Protein AF-A0A061P5L1-F1 (afdb_monomer_lite)

Second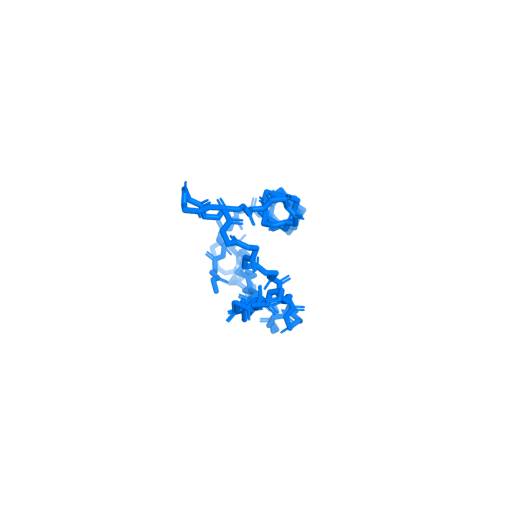ary structure (DSSP, 8-state):
-EEEEESHHHHHHHHHHHHHHHTT-B-TTS-EEEEEEEEEEEEEEETTTTEEEEEEEEEEEEE--

Radius of gyration: 14.35 Å; chains: 1; bounding box: 29×18×44 Å

Foldseek 3Di:
DKDKDLDPVVRVVVVVVVVVVQCPDADPVRWDFRWDWPDWDPWDQDPVVSMIMIDTDIDTDTDDD

Sequence (65 aa):
MTVFSKGYGVATEQLNKINEALNGYREPNGQIKAVFVSGIAPDMHDQDTGIYQKSIDLTFYTRSE

pLDDT: mean 72.47, std 7.44, range [56.59, 82.94]

Structure (mmCIF, N/CA/C/O backbone):
data_AF-A0A061P5L1-F1
#
_entry.id   AF-A0A061P5L1-F1
#
loop_
_atom_site.group_PDB
_atom_site.id
_atom_site.type_symbol
_atom_site.label_atom_id
_atom_site.label_alt_id
_atom_site.label_comp_id
_atom_site.label_asym_id
_atom_site.label_entity_id
_atom_site.label_seq_id
_atom_site.pdbx_PDB_ins_code
_atom_site.Cartn_x
_atom_site.Cartn_y
_ato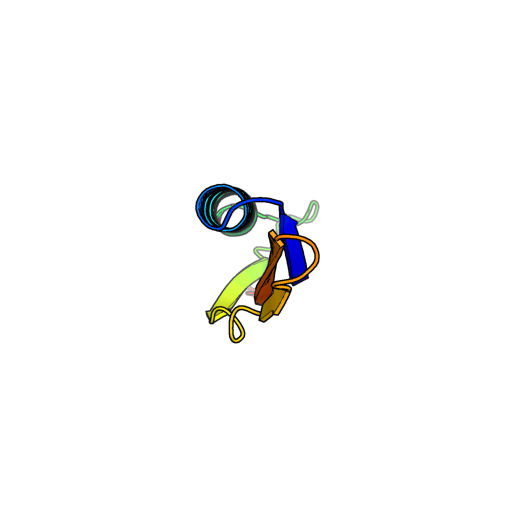m_site.Cartn_z
_atom_site.occupancy
_atom_site.B_iso_or_equiv
_atom_site.auth_seq_id
_atom_site.auth_comp_id
_atom_site.auth_asym_id
_atom_site.auth_atom_id
_atom_site.pdbx_PDB_model_num
ATOM 1 N N . MET A 1 1 ? -4.144 -1.574 -2.494 1.00 75.94 1 MET A N 1
ATOM 2 C CA . MET A 1 1 ? -3.406 -0.288 -2.575 1.00 75.94 1 MET A CA 1
ATOM 3 C C . MET A 1 1 ? -2.204 -0.473 -3.477 1.00 75.94 1 MET A C 1
ATOM 5 O O . MET A 1 1 ? -1.600 -1.535 -3.425 1.00 75.94 1 MET A O 1
ATOM 9 N N . THR A 1 2 ? -1.844 0.541 -4.265 1.00 75.00 2 THR A N 1
ATOM 10 C CA . THR A 1 2 ? -0.780 0.437 -5.274 1.00 75.00 2 THR A CA 1
ATOM 11 C C . THR A 1 2 ? 0.195 1.603 -5.161 1.00 75.00 2 THR A C 1
ATOM 13 O O . THR A 1 2 ? -0.221 2.743 -4.964 1.00 75.00 2 THR A O 1
ATOM 16 N N . VAL A 1 3 ? 1.486 1.304 -5.286 1.00 77.69 3 VAL A N 1
ATOM 17 C CA . VAL A 1 3 ? 2.600 2.253 -5.266 1.00 77.69 3 VAL A CA 1
ATOM 18 C C . VAL A 1 3 ? 3.368 2.139 -6.582 1.00 77.69 3 VAL A C 1
ATOM 20 O O . VAL A 1 3 ? 3.653 1.032 -7.040 1.00 77.69 3 VAL A O 1
ATOM 23 N N . PHE A 1 4 ? 3.716 3.285 -7.168 1.00 80.75 4 PHE A N 1
ATOM 24 C CA . PHE A 1 4 ? 4.499 3.388 -8.399 1.00 80.75 4 PHE A CA 1
ATOM 25 C C . PHE A 1 4 ? 5.791 4.153 -8.120 1.00 80.75 4 PHE A C 1
ATOM 27 O O . PHE A 1 4 ? 5.741 5.271 -7.603 1.00 80.75 4 PHE A O 1
ATOM 34 N N . SER A 1 5 ? 6.947 3.602 -8.492 1.00 80.38 5 SER A N 1
ATOM 35 C CA . SER A 1 5 ? 8.216 4.328 -8.375 1.00 80.38 5 SER A CA 1
ATOM 36 C C . SER A 1 5 ? 9.219 3.972 -9.465 1.00 80.38 5 SER A C 1
ATOM 38 O O . SER A 1 5 ? 9.277 2.844 -9.953 1.00 80.38 5 SER A O 1
ATOM 40 N N . LYS A 1 6 ? 10.090 4.931 -9.796 1.00 77.62 6 LYS A N 1
ATOM 41 C CA . LYS A 1 6 ? 11.311 4.665 -10.564 1.00 77.62 6 LYS A CA 1
ATOM 42 C C . LYS A 1 6 ? 12.352 4.062 -9.620 1.00 77.62 6 LYS A C 1
ATOM 44 O O . LYS A 1 6 ? 13.014 4.780 -8.879 1.00 77.62 6 LYS A O 1
ATOM 49 N N . GLY A 1 7 ? 12.427 2.735 -9.605 1.00 76.44 7 GLY A N 1
ATOM 50 C CA . GLY A 1 7 ? 13.350 1.953 -8.782 1.00 76.44 7 GLY A CA 1
ATOM 51 C C . GLY A 1 7 ? 12.643 0.999 -7.821 1.00 76.44 7 GLY A C 1
ATOM 52 O O . GLY A 1 7 ? 11.878 1.421 -6.956 1.00 76.44 7 GLY A O 1
ATOM 53 N N . TYR A 1 8 ? 12.960 -0.291 -7.943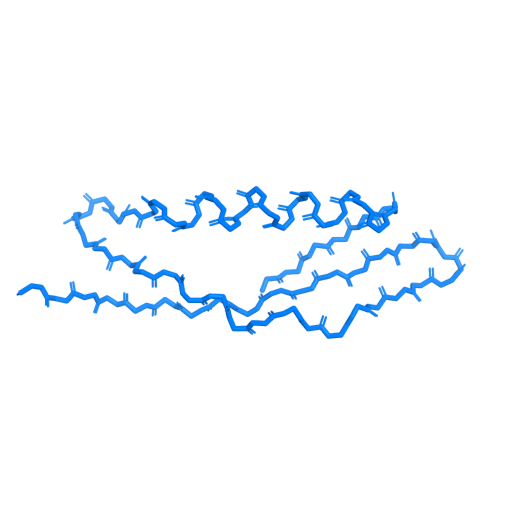 1.00 72.56 8 TYR A N 1
ATOM 54 C CA . TYR A 1 8 ? 12.388 -1.380 -7.146 1.00 72.56 8 TYR A CA 1
ATOM 55 C C . TYR A 1 8 ? 12.547 -1.193 -5.626 1.00 72.56 8 TYR A C 1
ATOM 57 O O . TYR A 1 8 ? 11.624 -1.464 -4.850 1.00 72.56 8 TYR A O 1
ATOM 65 N N . GLY A 1 9 ? 13.716 -0.705 -5.194 1.00 78.38 9 GLY A N 1
ATOM 66 C CA . GLY A 1 9 ? 14.003 -0.445 -3.781 1.00 78.38 9 GLY A CA 1
ATOM 67 C C . GLY A 1 9 ? 13.100 0.637 -3.187 1.00 78.38 9 GLY A C 1
ATOM 68 O O . GLY A 1 9 ? 12.608 0.474 -2.075 1.00 78.38 9 GLY A O 1
ATOM 69 N N . VAL A 1 10 ? 12.797 1.682 -3.965 1.00 80.50 10 VAL A N 1
ATOM 70 C CA . VAL A 1 10 ? 11.949 2.803 -3.531 1.00 80.50 10 VAL A CA 1
ATOM 71 C C . VAL A 1 10 ? 10.501 2.349 -3.336 1.00 80.50 10 VAL A C 1
ATOM 73 O O . VAL A 1 10 ? 9.916 2.636 -2.294 1.00 80.50 10 VAL A O 1
ATOM 76 N N . ALA A 1 11 ? 9.939 1.578 -4.274 1.00 76.31 11 ALA A N 1
ATOM 77 C CA . ALA A 1 11 ? 8.584 1.035 -4.136 1.00 76.31 11 ALA A CA 1
ATOM 78 C C . ALA A 1 11 ? 8.470 0.119 -2.910 1.00 76.31 11 ALA A C 1
ATOM 80 O O . ALA A 1 11 ? 7.469 0.140 -2.196 1.00 76.31 11 ALA A O 1
ATOM 81 N N . THR A 1 12 ? 9.513 -0.675 -2.650 1.00 76.56 12 THR A N 1
ATOM 82 C CA . THR A 1 12 ? 9.565 -1.577 -1.493 1.00 76.56 12 THR A CA 1
ATOM 83 C C . THR A 1 12 ? 9.624 -0.797 -0.178 1.00 76.56 12 THR A C 1
ATOM 85 O O . THR A 1 12 ? 8.872 -1.095 0.746 1.00 76.56 12 THR A O 1
ATOM 88 N N . GLU A 1 13 ? 10.463 0.236 -0.093 1.00 82.94 13 GLU A N 1
ATOM 89 C CA . GLU A 1 13 ? 10.558 1.092 1.094 1.00 82.94 13 GLU A CA 1
ATOM 90 C C . GLU A 1 13 ? 9.239 1.831 1.372 1.00 82.94 13 GLU A C 1
ATOM 92 O O . GLU A 1 13 ? 8.787 1.896 2.516 1.00 82.94 13 GLU A O 1
ATOM 97 N N . GLN A 1 14 ? 8.589 2.352 0.328 1.00 81.44 14 GLN A N 1
ATOM 98 C CA . GLN A 1 14 ? 7.291 3.017 0.446 1.00 81.44 14 GLN A CA 1
ATOM 99 C C . GLN A 1 14 ? 6.211 2.064 0.966 1.00 81.44 14 GLN A C 1
ATOM 101 O O . GLN A 1 14 ? 5.457 2.437 1.862 1.00 81.44 14 GLN A O 1
ATOM 106 N N . LEU A 1 15 ? 6.166 0.823 0.473 1.00 78.25 15 LEU A N 1
ATOM 107 C CA . LEU A 1 15 ? 5.235 -0.180 0.990 1.00 78.25 15 LEU A CA 1
ATOM 108 C C . LEU A 1 15 ? 5.505 -0.542 2.453 1.00 78.25 15 LEU A C 1
ATOM 110 O O . LEU A 1 15 ? 4.554 -0.642 3.227 1.00 78.25 15 LEU A O 1
ATOM 114 N N . ASN A 1 16 ? 6.772 -0.681 2.853 1.00 78.50 16 ASN A N 1
ATOM 115 C CA . ASN A 1 16 ? 7.128 -0.967 4.245 1.00 78.50 16 ASN A CA 1
ATOM 116 C C . ASN A 1 16 ? 6.660 0.144 5.192 1.00 78.50 16 ASN A C 1
ATOM 118 O O . ASN A 1 16 ? 6.032 -0.149 6.206 1.00 78.50 16 ASN A O 1
ATOM 122 N N . LYS A 1 17 ? 6.871 1.415 4.824 1.00 82.31 17 LYS A N 1
ATOM 123 C CA . LYS A 1 17 ? 6.392 2.564 5.613 1.00 82.31 17 LYS A CA 1
ATOM 124 C C . LYS A 1 17 ? 4.877 2.561 5.774 1.00 82.31 17 LYS A C 1
ATOM 126 O O . LYS A 1 17 ? 4.365 2.887 6.843 1.00 82.31 17 LYS A O 1
ATOM 131 N N . ILE A 1 18 ? 4.148 2.185 4.723 1.00 79.00 18 ILE A N 1
ATOM 132 C CA . ILE A 1 18 ? 2.692 2.105 4.807 1.00 79.00 18 ILE A CA 1
ATOM 133 C C . ILE A 1 18 ? 2.267 0.938 5.709 1.00 79.00 18 ILE A C 1
ATOM 135 O O . ILE A 1 18 ? 1.375 1.108 6.534 1.00 79.00 18 ILE A O 1
ATOM 139 N N . ASN A 1 19 ? 2.925 -0.219 5.613 1.00 75.19 19 ASN A N 1
ATOM 140 C CA . ASN A 1 19 ? 2.659 -1.351 6.500 1.00 75.19 19 ASN A CA 1
ATOM 141 C C . ASN A 1 19 ? 2.892 -0.994 7.982 1.00 75.19 19 ASN A C 1
ATOM 143 O O . ASN A 1 19 ? 2.055 -1.294 8.829 1.00 75.19 19 ASN A O 1
ATOM 147 N N . GLU A 1 20 ? 3.983 -0.291 8.295 1.00 77.81 20 GLU A N 1
ATOM 148 C CA . GLU A 1 20 ? 4.268 0.204 9.650 1.00 77.81 20 GLU A CA 1
ATOM 149 C C . GLU A 1 20 ? 3.191 1.175 10.154 1.00 77.81 20 GLU A C 1
ATOM 151 O O . GLU A 1 20 ? 2.701 1.020 11.273 1.00 77.81 20 GLU A O 1
ATOM 156 N N . ALA A 1 21 ? 2.771 2.132 9.320 1.00 77.31 21 ALA A N 1
ATOM 157 C CA . ALA A 1 21 ? 1.710 3.078 9.666 1.00 77.31 21 ALA A CA 1
ATOM 158 C C . ALA A 1 21 ? 0.364 2.380 9.935 1.00 77.31 21 ALA A C 1
ATOM 160 O O . ALA A 1 21 ? -0.408 2.810 10.794 1.00 77.31 21 ALA A O 1
ATOM 161 N N . LEU A 1 22 ? 0.087 1.287 9.221 1.00 76.00 22 LEU A N 1
ATOM 162 C CA . LEU A 1 22 ? -1.145 0.513 9.358 1.00 76.00 22 LEU A CA 1
ATOM 163 C C . LEU A 1 22 ? -1.134 -0.417 10.583 1.00 76.00 22 LEU A C 1
ATOM 165 O O . LEU A 1 22 ? -2.185 -0.617 11.187 1.00 76.00 22 LEU A O 1
ATOM 169 N N . ASN A 1 23 ? 0.028 -0.925 11.009 1.00 72.94 23 ASN A N 1
ATOM 170 C CA . ASN A 1 23 ? 0.153 -1.837 12.159 1.00 72.94 23 ASN A CA 1
ATOM 171 C C . ASN A 1 23 ? -0.164 -1.175 13.523 1.00 72.94 23 ASN A C 1
ATOM 173 O O . ASN A 1 23 ? -0.317 -1.850 14.538 1.00 72.94 23 ASN A O 1
ATOM 177 N N . GLY A 1 24 ? -0.285 0.153 13.563 1.00 68.06 24 GLY A N 1
ATOM 178 C CA . GLY A 1 24 ? -0.704 0.917 14.743 1.00 68.06 24 GLY A CA 1
ATOM 179 C C . GLY A 1 24 ? -2.008 1.689 14.553 1.00 68.06 24 GLY A C 1
ATOM 180 O O . GLY A 1 24 ? -2.405 2.431 15.454 1.00 68.06 24 GLY A O 1
ATOM 181 N N . TYR A 1 25 ? -2.661 1.557 13.395 1.00 72.94 25 TYR A N 1
ATOM 182 C CA . TYR A 1 25 ? -3.842 2.346 13.075 1.00 72.94 25 TYR A CA 1
ATOM 183 C C . TYR A 1 25 ? -5.010 1.978 13.998 1.00 72.94 25 TYR A C 1
ATOM 185 O O . TYR A 1 25 ? -5.480 0.840 14.044 1.00 72.94 25 TYR A O 1
ATOM 193 N N . ARG A 1 26 ? -5.490 2.980 14.734 1.00 68.56 26 ARG A N 1
ATOM 194 C CA . ARG A 1 26 ? -6.721 2.928 15.522 1.00 68.56 26 ARG A CA 1
ATOM 195 C C . ARG A 1 26 ? -7.663 3.984 14.983 1.00 68.56 26 ARG A C 1
ATOM 197 O O . ARG A 1 26 ? -7.242 5.099 14.678 1.00 68.56 26 ARG A O 1
ATOM 204 N N . GLU A 1 27 ? -8.934 3.636 14.866 1.00 72.38 27 GLU A N 1
ATOM 205 C CA . GLU A 1 27 ? -9.940 4.622 14.505 1.00 72.38 27 GLU A CA 1
ATOM 206 C C . GLU A 1 27 ? -10.101 5.673 15.622 1.00 72.38 27 GLU A C 1
ATOM 208 O O . GLU A 1 27 ? -9.834 5.381 16.792 1.00 72.38 27 GLU A O 1
ATOM 213 N N . PRO A 1 28 ? -10.584 6.891 15.303 1.00 72.44 28 PRO A N 1
ATOM 214 C CA . PRO A 1 28 ? -10.826 7.939 16.300 1.00 72.44 28 PRO A CA 1
ATOM 215 C C . PRO A 1 28 ? -11.790 7.531 17.425 1.00 72.44 28 PRO A C 1
ATOM 217 O O . PRO A 1 28 ? -11.738 8.083 18.518 1.00 72.44 28 PRO A O 1
ATOM 220 N N . ASN A 1 29 ? -12.666 6.558 17.161 1.00 75.31 29 ASN A N 1
ATOM 221 C CA . ASN A 1 29 ? -13.605 5.977 18.125 1.00 75.31 29 ASN A CA 1
ATOM 222 C C . ASN A 1 29 ? -12.961 4.901 19.034 1.00 75.31 29 ASN A C 1
ATOM 224 O O . ASN A 1 29 ? -13.669 4.258 19.805 1.00 75.31 29 ASN A O 1
ATOM 228 N N . GLY A 1 30 ? -11.647 4.672 18.929 1.00 67.81 30 GLY A N 1
ATOM 229 C CA . GLY A 1 30 ? -10.908 3.674 19.701 1.00 67.81 30 GLY A CA 1
ATOM 230 C C . GLY A 1 30 ? -10.957 2.250 19.138 1.00 67.81 30 GLY A C 1
ATOM 231 O O . GLY A 1 30 ? -10.254 1.385 19.663 1.00 67.81 30 GLY A O 1
ATO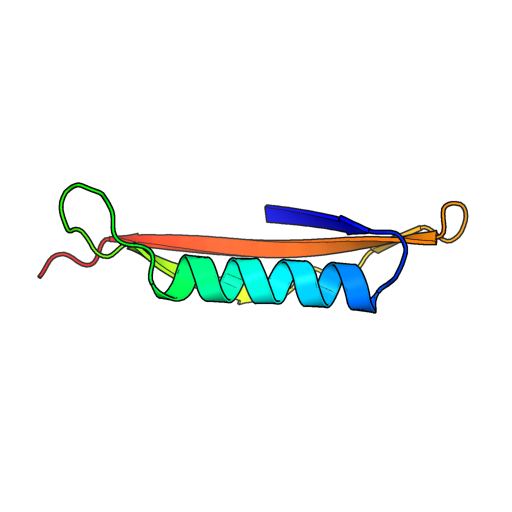M 232 N N . GLN A 1 31 ? -11.718 1.988 18.067 1.00 69.00 31 GLN A N 1
ATOM 233 C CA . GLN A 1 31 ? -11.771 0.665 17.447 1.00 69.00 31 GLN A CA 1
ATOM 234 C C . GLN A 1 31 ? -10.435 0.317 16.787 1.00 69.00 31 GLN A C 1
ATOM 236 O O . GLN A 1 31 ? -9.859 1.091 16.016 1.00 69.00 31 GLN A O 1
ATOM 241 N N . ILE A 1 32 ? -9.944 -0.888 17.079 1.00 61.91 32 ILE A N 1
ATOM 242 C CA . ILE A 1 32 ? -8.766 -1.438 16.417 1.00 61.91 32 ILE A CA 1
ATOM 243 C C . ILE A 1 32 ? -9.235 -2.050 15.097 1.00 61.91 32 ILE A C 1
ATOM 245 O O . ILE A 1 32 ? -9.847 -3.122 15.079 1.00 61.91 32 ILE A O 1
ATOM 249 N N . LYS A 1 33 ? -8.930 -1.371 13.987 1.00 65.00 33 LYS A N 1
ATOM 250 C CA . LYS A 1 33 ? -8.914 -2.006 12.671 1.00 65.00 33 LYS A CA 1
ATOM 251 C C . LYS A 1 33 ? -7.554 -2.649 12.502 1.00 65.00 33 LYS A C 1
ATOM 253 O O . LYS A 1 33 ? -6.599 -1.985 12.116 1.00 65.00 33 LYS A O 1
ATOM 258 N N . ALA A 1 34 ? -7.452 -3.931 12.822 1.00 59.47 34 ALA A N 1
ATOM 259 C CA . ALA A 1 34 ? -6.234 -4.639 12.486 1.00 59.47 34 ALA A CA 1
ATOM 260 C C . ALA A 1 34 ? -6.180 -4.784 10.960 1.00 59.47 34 ALA A C 1
ATOM 262 O O . ALA A 1 34 ? -7.168 -5.129 10.303 1.00 59.47 34 ALA A O 1
ATOM 263 N N . VAL A 1 35 ? -5.032 -4.419 10.399 1.00 66.50 35 VAL A N 1
ATOM 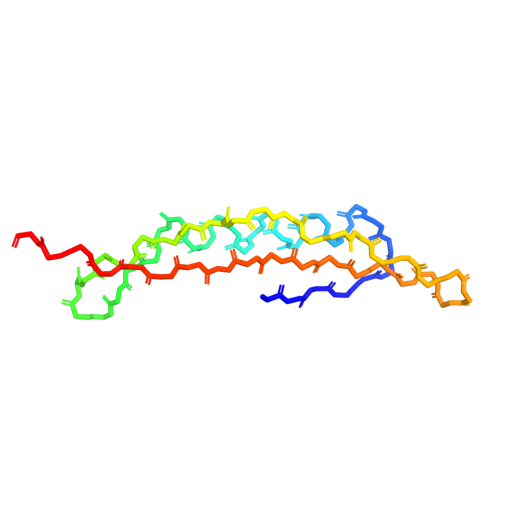264 C CA . VAL A 1 35 ? -4.813 -4.405 8.959 1.00 66.50 35 VAL A CA 1
ATOM 265 C C . VAL A 1 35 ? -4.050 -5.663 8.598 1.00 66.50 35 VAL A C 1
ATOM 267 O O . VAL A 1 35 ? -2.897 -5.832 8.986 1.00 66.50 35 VAL A O 1
ATOM 270 N N . PHE A 1 36 ? -4.705 -6.570 7.882 1.00 60.44 36 PHE A N 1
ATOM 271 C CA . PHE A 1 36 ? -4.037 -7.733 7.318 1.00 60.44 36 PHE A CA 1
ATOM 272 C C . PHE A 1 36 ? -3.544 -7.389 5.917 1.00 60.44 36 PHE A C 1
ATOM 274 O O . PHE A 1 36 ? -4.338 -7.013 5.051 1.00 60.44 36 PHE A O 1
ATOM 281 N N . VAL A 1 37 ? -2.237 -7.518 5.704 1.00 66.31 37 VAL A N 1
ATOM 282 C CA . VAL A 1 37 ? -1.617 -7.371 4.387 1.00 66.31 37 VAL A CA 1
ATOM 283 C C . VAL A 1 37 ? -1.587 -8.746 3.726 1.00 66.31 37 VAL A C 1
ATOM 285 O O . VAL A 1 37 ? -0.732 -9.572 4.048 1.00 66.31 37 VAL A O 1
ATOM 288 N N . SER A 1 38 ? -2.533 -9.023 2.824 1.00 56.59 38 SER A N 1
ATOM 289 C CA . SER A 1 38 ? -2.571 -10.296 2.094 1.00 56.59 38 SER A CA 1
ATOM 290 C C . SER A 1 38 ? -1.713 -10.209 0.835 1.00 56.59 38 SER A C 1
ATOM 292 O O . SER A 1 38 ? -2.211 -10.067 -0.274 1.00 56.59 38 SER A O 1
ATOM 294 N N . GLY A 1 39 ? -0.399 -10.302 1.023 1.00 57.84 39 GLY A N 1
ATOM 295 C CA . GLY A 1 39 ? 0.553 -10.483 -0.069 1.00 57.84 39 GLY A CA 1
ATOM 296 C C . GLY A 1 39 ? 0.852 -9.233 -0.902 1.00 57.84 39 GLY A C 1
ATOM 297 O O . GLY A 1 39 ? 0.114 -8.249 -0.933 1.00 57.84 39 GLY A O 1
ATOM 298 N N . ILE A 1 40 ? 2.005 -9.295 -1.565 1.00 59.19 40 ILE A N 1
ATOM 299 C CA . ILE A 1 40 ? 2.425 -8.343 -2.590 1.00 59.19 40 ILE A CA 1
ATOM 300 C C . ILE A 1 40 ? 1.908 -8.917 -3.915 1.00 59.19 40 ILE A C 1
ATOM 302 O O . ILE A 1 40 ? 2.287 -10.031 -4.283 1.00 59.19 40 ILE A O 1
ATOM 306 N N . ALA A 1 41 ? 1.002 -8.210 -4.593 1.00 59.12 41 ALA A N 1
ATOM 307 C CA . ALA A 1 41 ? 0.551 -8.585 -5.933 1.00 59.12 41 ALA A CA 1
ATOM 308 C C . ALA A 1 41 ? 1.762 -8.629 -6.883 1.00 59.12 41 ALA A C 1
ATOM 310 O O . ALA A 1 41 ? 2.706 -7.870 -6.654 1.00 59.12 41 ALA A O 1
ATOM 311 N N . PRO A 1 42 ? 1.764 -9.475 -7.931 1.00 59.19 42 PRO A N 1
ATOM 312 C CA . PRO A 1 42 ? 2.918 -9.624 -8.813 1.00 59.19 42 PRO A CA 1
ATOM 313 C C . PRO A 1 42 ? 3.429 -8.265 -9.303 1.00 59.19 42 PRO A C 1
ATOM 315 O O . PRO A 1 42 ? 2.672 -7.469 -9.863 1.00 59.19 42 PRO A O 1
ATOM 318 N N . ASP A 1 43 ? 4.713 -8.009 -9.043 1.00 68.06 43 ASP A N 1
ATOM 319 C CA . ASP A 1 43 ? 5.376 -6.755 -9.380 1.00 68.06 43 ASP A CA 1
ATOM 320 C C . ASP A 1 43 ? 5.331 -6.556 -10.900 1.00 68.06 43 ASP A C 1
ATOM 322 O O . ASP A 1 43 ? 5.846 -7.373 -11.667 1.00 68.06 43 ASP A O 1
ATOM 326 N N . MET A 1 44 ? 4.718 -5.462 -11.347 1.00 70.81 44 MET A N 1
ATOM 327 C CA . MET A 1 44 ? 4.777 -5.066 -12.750 1.00 70.81 44 MET A CA 1
ATOM 328 C C . MET A 1 44 ? 5.970 -4.133 -12.940 1.00 70.81 44 MET A C 1
ATOM 330 O O . MET A 1 44 ? 6.079 -3.106 -12.269 1.00 70.81 44 MET A O 1
ATOM 334 N N . HIS A 1 45 ? 6.865 -4.495 -13.856 1.00 78.69 45 HIS A N 1
ATOM 335 C CA . HIS A 1 45 ? 7.966 -3.644 -14.291 1.00 78.69 45 HIS A CA 1
ATOM 336 C C . HIS A 1 45 ? 7.718 -3.219 -15.735 1.00 78.69 45 HIS A C 1
ATOM 338 O O . HIS A 1 45 ? 7.746 -4.044 -16.649 1.00 78.69 45 HIS A O 1
ATOM 344 N N . ASP A 1 46 ? 7.471 -1.929 -15.923 1.00 81.38 46 ASP A N 1
ATOM 345 C CA . ASP A 1 46 ? 7.389 -1.315 -17.240 1.00 81.38 46 ASP A CA 1
ATOM 346 C C . ASP A 1 46 ? 8.819 -1.009 -17.713 1.00 81.38 46 ASP A C 1
ATOM 348 O O . ASP A 1 46 ? 9.503 -0.147 -17.153 1.00 81.38 46 ASP A O 1
ATOM 352 N N . GLN A 1 47 ? 9.293 -1.767 -18.706 1.00 76.31 47 GLN A N 1
ATOM 353 C CA . GLN A 1 47 ? 10.668 -1.674 -19.208 1.00 76.31 47 GLN A CA 1
ATOM 354 C C . GLN A 1 47 ? 10.935 -0.381 -19.991 1.00 76.31 47 GLN A C 1
ATOM 356 O O . GLN A 1 47 ? 12.081 0.066 -20.029 1.00 76.31 47 GLN A O 1
ATOM 361 N N . ASP A 1 48 ? 9.902 0.237 -20.567 1.00 82.44 48 ASP A N 1
ATOM 362 C CA . ASP A 1 48 ? 10.029 1.457 -21.370 1.00 82.44 48 ASP A CA 1
ATOM 363 C C . ASP A 1 48 ? 10.183 2.697 -20.481 1.00 82.44 48 ASP A C 1
ATOM 365 O O . ASP A 1 48 ? 10.920 3.634 -20.792 1.00 82.44 48 ASP A O 1
ATOM 369 N N . THR A 1 49 ? 9.503 2.701 -19.336 1.00 79.75 49 THR A N 1
ATOM 370 C CA . THR A 1 49 ? 9.482 3.829 -18.396 1.00 79.75 49 THR A CA 1
ATOM 371 C C . THR A 1 49 ? 10.363 3.613 -17.161 1.00 79.75 49 THR A C 1
ATOM 373 O O . THR A 1 49 ? 10.645 4.573 -16.429 1.00 79.75 49 THR A O 1
ATOM 376 N N . GLY A 1 50 ? 10.804 2.373 -16.916 1.00 79.56 50 GLY A N 1
ATOM 377 C CA . GLY A 1 50 ? 11.550 1.958 -15.724 1.00 79.56 50 GLY A CA 1
ATOM 378 C C . GLY A 1 50 ? 10.723 2.027 -14.436 1.00 79.56 50 GLY A C 1
ATOM 379 O O . GLY A 1 50 ? 11.283 2.141 -13.338 1.00 79.56 50 GLY A O 1
ATOM 380 N N . ILE A 1 51 ? 9.393 2.049 -14.558 1.00 78.75 51 ILE A N 1
ATOM 381 C CA . ILE A 1 51 ? 8.471 2.151 -13.428 1.00 78.75 51 ILE A CA 1
ATOM 382 C C . ILE A 1 51 ? 8.216 0.758 -12.864 1.00 78.75 51 ILE A C 1
ATOM 384 O O . ILE A 1 51 ? 7.858 -0.178 -13.576 1.00 78.75 51 ILE A O 1
ATOM 388 N N . TYR A 1 52 ? 8.368 0.652 -11.549 1.00 77.81 52 TYR A N 1
ATOM 389 C CA . TYR A 1 52 ? 7.967 -0.505 -10.770 1.00 77.81 52 TYR A CA 1
ATOM 390 C C . TYR A 1 52 ? 6.632 -0.193 -10.115 1.00 77.81 52 TYR A C 1
ATOM 392 O O . TYR A 1 52 ? 6.494 0.807 -9.404 1.00 77.81 52 TYR A O 1
ATOM 400 N N . GLN A 1 53 ? 5.661 -1.061 -10.347 1.00 79.62 53 GLN A N 1
ATOM 401 C CA . GLN A 1 53 ? 4.381 -1.056 -9.670 1.00 79.62 53 GLN A CA 1
ATOM 402 C C . GLN A 1 53 ? 4.370 -2.199 -8.664 1.00 79.62 53 GLN A C 1
ATOM 404 O O . GLN A 1 53 ? 4.514 -3.364 -9.034 1.00 79.62 53 GLN A O 1
ATOM 409 N N . LYS A 1 54 ? 4.135 -1.857 -7.399 1.00 76.75 54 LYS A N 1
ATOM 410 C CA . LYS A 1 54 ? 3.881 -2.830 -6.343 1.00 76.75 54 LYS A CA 1
ATOM 411 C C . LYS A 1 54 ? 2.509 -2.591 -5.746 1.00 76.75 54 LYS A C 1
ATOM 413 O O . LYS A 1 54 ? 2.147 -1.447 -5.467 1.00 76.75 54 LYS A O 1
ATOM 418 N N . SER A 1 55 ? 1.747 -3.655 -5.530 1.00 74.94 55 SER A N 1
ATOM 419 C CA . SER A 1 55 ? 0.442 -3.548 -4.873 1.00 74.94 55 SER A CA 1
ATOM 420 C C . SER A 1 55 ? 0.388 -4.444 -3.654 1.00 74.94 55 SER A C 1
ATOM 422 O O . SER A 1 55 ? 0.967 -5.525 -3.653 1.00 74.94 55 SER A O 1
ATOM 424 N N . ILE A 1 56 ? -0.316 -3.987 -2.627 1.00 74.00 56 ILE A N 1
ATOM 425 C CA . ILE A 1 56 ? -0.668 -4.804 -1.474 1.00 74.00 56 ILE A CA 1
ATOM 426 C C . ILE A 1 56 ? -2.173 -4.787 -1.278 1.00 74.00 56 ILE A C 1
ATOM 428 O O . ILE A 1 56 ? -2.815 -3.732 -1.394 1.00 74.00 56 ILE A O 1
ATOM 432 N N . ASP A 1 57 ? -2.722 -5.944 -0.950 1.00 73.75 57 ASP A N 1
ATOM 433 C CA . ASP A 1 57 ? -4.120 -6.066 -0.574 1.00 73.75 57 ASP A CA 1
ATOM 434 C C . ASP A 1 57 ? -4.253 -5.841 0.929 1.00 73.75 57 ASP A C 1
ATOM 436 O O . ASP A 1 57 ? -3.583 -6.477 1.744 1.00 73.75 57 ASP A O 1
ATOM 440 N N . LEU A 1 58 ? -5.092 -4.869 1.285 1.00 73.62 58 LEU A N 1
ATOM 441 C CA . LEU A 1 58 ? -5.359 -4.494 2.666 1.00 73.62 58 LEU A CA 1
ATOM 442 C C . LEU A 1 58 ? -6.755 -4.971 3.033 1.00 73.62 58 LEU A C 1
ATOM 444 O O . LEU A 1 58 ? -7.739 -4.508 2.456 1.00 73.62 58 LEU A O 1
ATOM 448 N N . THR A 1 59 ? -6.838 -5.854 4.022 1.00 72.25 59 THR A N 1
ATOM 449 C CA . THR A 1 59 ? -8.111 -6.241 4.630 1.00 72.25 59 THR A CA 1
ATOM 450 C C . THR A 1 59 ? -8.210 -5.615 6.012 1.00 72.25 59 THR A C 1
ATOM 452 O O . THR A 1 59 ? -7.367 -5.861 6.875 1.00 72.25 59 THR A O 1
ATOM 455 N N . PHE A 1 60 ? -9.247 -4.808 6.220 1.00 72.12 60 PHE A N 1
ATOM 456 C CA . PHE A 1 60 ? -9.550 -4.196 7.509 1.00 72.12 60 PHE A CA 1
ATOM 457 C C . PHE A 1 60 ? -10.626 -5.020 8.205 1.00 72.12 60 PHE A C 1
ATOM 459 O O . PHE A 1 60 ? -11.701 -5.226 7.642 1.00 72.12 60 PHE A O 1
ATOM 466 N N . TYR A 1 61 ? -10.364 -5.446 9.435 1.00 68.69 61 TYR A N 1
ATOM 467 C CA . TYR A 1 61 ? -11.378 -6.062 10.282 1.00 68.69 61 TYR A CA 1
ATOM 468 C C . TYR A 1 61 ? -11.481 -5.309 11.599 1.00 68.69 61 TYR A C 1
ATOM 470 O O . TYR A 1 61 ? -10.476 -4.956 12.217 1.00 68.69 61 TYR A O 1
ATOM 478 N N . THR A 1 62 ? -12.714 -5.054 12.021 1.00 69.19 62 THR A N 1
ATOM 479 C CA . THR A 1 62 ? -12.997 -4.480 13.332 1.00 69.19 62 THR A CA 1
ATOM 480 C C . THR A 1 62 ? -12.999 -5.610 14.348 1.00 69.19 62 THR A C 1
ATOM 482 O O . THR A 1 62 ? -13.804 -6.535 14.242 1.00 69.19 62 THR A O 1
ATOM 485 N N . ARG A 1 63 ? -12.111 -5.548 15.341 1.00 58.56 63 ARG A N 1
ATOM 486 C CA . ARG A 1 63 ? -12.206 -6.424 16.511 1.00 58.56 63 ARG A CA 1
ATOM 487 C C . ARG A 1 63 ? -13.065 -5.721 17.559 1.00 58.56 63 ARG A C 1
ATOM 489 O O . ARG A 1 63 ? -12.614 -4.751 18.159 1.00 58.56 63 ARG A O 1
ATOM 496 N N . SER A 1 64 ? -14.302 -6.176 17.737 1.00 57.53 64 SER A N 1
ATOM 497 C CA . SER A 1 64 ? -15.095 -5.844 18.923 1.00 57.53 64 SER A CA 1
ATOM 498 C C . SER A 1 64 ? -14.522 -6.621 20.109 1.00 57.53 64 SER A C 1
ATOM 500 O O . SER A 1 64 ? -14.407 -7.847 20.018 1.00 57.53 64 SER A O 1
ATOM 502 N N . GLU A 1 65 ? -14.104 -5.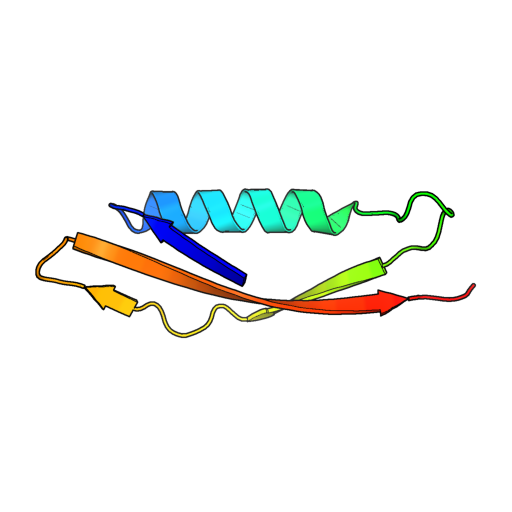913 21.158 1.00 58.41 65 GLU A N 1
ATOM 503 C CA . GLU A 1 65 ? -13.815 -6.513 22.469 1.00 58.41 65 GLU A CA 1
ATOM 504 C C . GLU A 1 65 ? -15.097 -7.005 23.148 1.00 58.41 65 GLU A C 1
ATOM 506 O O . GLU A 1 65 ? -16.158 -6.368 22.940 1.00 58.41 65 GLU A O 1
#